Protein 4H89 (pdb70)

Structure (mmCIF, N/CA/C/O backbone):
data_4H89
#
_entry.id   4H89
#
_cell.length_a   42.482
_cell.length_b   64.913
_cell.length_c   56.569
_cell.angle_alpha   90.000
_cell.angle_beta   100.680
_cell.angle_gamma   90.000
#
_symmetry.space_group_name_H-M   'C 1 2 1'
#
loop_
_entity.id
_entity.type
_entity.pdbx_description
1 polymer 'GCN5-related N-acetyltransferase'
2 water water
#
loop_
_atom_site.group_PDB
_atom_site.id
_atom_site.type_symbol
_atom_site.label_atom_id
_atom_site.label_alt_id
_atom_site.label_comp_id
_atom_site.label_asym_id
_atom_site.label_entity_id
_atom_site.label_seq_id
_atom_site.pdbx_PDB_ins_code
_atom_site.Cartn_x
_atom_site.Cartn_y
_atom_site.Cartn_z
_atom_site.occupancy
_atom_site.B_iso_or_equiv
_atom_site.auth_seq_id
_atom_site.auth_comp_id
_atom_site.auth_asym_id
_atom_site.auth_atom_id
_atom_site.pdbx_PDB_model_num
ATOM 1 N N . SER A 1 5 ? 9.660 42.138 33.753 1.00 41.29 2 SER A N 1
ATOM 2 C CA . SER A 1 5 ? 10.629 43.294 33.664 1.00 32.90 2 SER A CA 1
ATOM 3 C C . SER A 1 5 ? 11.384 43.358 32.334 1.00 31.61 2 SER A C 1
ATOM 4 O O . SER A 1 5 ? 11.489 42.349 31.636 1.00 33.37 2 SER A O 1
ATOM 7 N N . PRO A 1 6 ? 11.963 44.521 31.978 1.00 30.32 3 PRO A N 1
ATOM 8 C CA . PR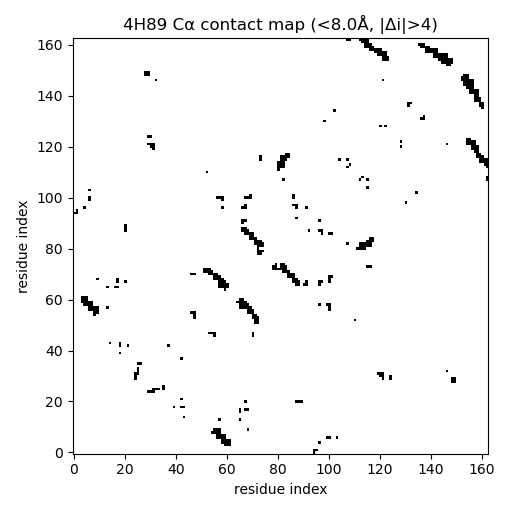O A 1 6 ? 12.827 44.552 30.750 1.00 33.33 3 PRO A CA 1
ATOM 9 C C . PRO A 1 6 ? 14.031 43.570 30.767 1.00 30.04 3 PRO A C 1
ATOM 10 O O . PRO A 1 6 ? 14.423 42.949 29.759 1.00 28.29 3 PRO A O 1
ATOM 14 N N . GLU A 1 7 ? 14.625 43.463 31.931 1.00 26.55 4 GLU A N 1
ATOM 15 C CA . GLU A 1 7 ? 15.723 42.522 32.186 1.00 21.56 4 GLU A CA 1
ATOM 16 C C . GLU A 1 7 ? 15.320 41.054 32.050 1.00 18.58 4 GLU A C 1
ATOM 17 O O . GLU A 1 7 ? 16.099 40.242 31.600 1.00 19.50 4 GLU A O 1
ATOM 23 N N . ALA A 1 8 ? 14.118 40.687 32.445 1.00 20.34 5 ALA A N 1
ATOM 24 C CA . ALA A 1 8 ? 13.677 39.308 32.365 1.00 22.24 5 ALA A CA 1
ATOM 25 C C . ALA A 1 8 ? 13.204 38.959 30.965 1.00 22.14 5 ALA A C 1
ATOM 26 O O . ALA A 1 8 ? 13.129 37.784 30.637 1.00 27.45 5 ALA A O 1
ATOM 28 N N . LEU A 1 9 ? 12.919 39.959 30.137 1.00 18.37 6 LEU A N 1
ATOM 29 C CA . LEU A 1 9 ? 12.356 39.699 28.809 1.00 18.39 6 LEU A CA 1
ATOM 30 C C . LEU A 1 9 ? 13.481 39.427 27.834 1.00 17.20 6 LEU A C 1
ATOM 31 O O . LEU A 1 9 ? 14.402 40.217 27.711 1.00 19.74 6 LEU A O 1
ATOM 36 N N . GLN A 1 10 ? 13.329 38.328 27.075 1.00 17.39 7 GLN A N 1
ATOM 37 C CA . GLN A 1 10 ? 14.214 37.990 25.965 1.00 17.37 7 GLN A CA 1
ATOM 38 C C . GLN A 1 10 ? 13.427 37.708 24.711 1.00 14.84 7 GLN A C 1
ATOM 39 O O . GLN A 1 10 ? 12.373 37.114 24.753 1.00 15.86 7 GLN A O 1
ATOM 45 N N . VAL A 1 11 ? 13.936 38.166 23.581 1.00 13.91 8 VAL A N 1
ATOM 46 C CA . VAL A 1 11 ? 13.493 37.724 22.265 1.00 12.79 8 VAL A CA 1
ATOM 47 C C . VAL A 1 11 ? 14.551 36.724 21.729 1.00 13.05 8 VAL A C 1
ATOM 48 O O . VAL A 1 11 ? 15.739 37.045 21.652 1.00 15.13 8 VAL A O 1
ATOM 52 N N . ARG A 1 12 ? 14.064 35.553 21.347 1.00 13.98 9 ARG A N 1
ATOM 53 C CA . ARG A 1 12 ? 14.935 34.504 20.861 1.00 14.21 9 ARG A CA 1
ATOM 54 C C . ARG A 1 12 ? 14.209 33.764 19.746 1.00 13.84 9 ARG A C 1
ATOM 55 O O . ARG A 1 12 ? 12.989 33.884 19.559 1.00 14.23 9 ARG A O 1
ATOM 63 N N . ASP A 1 13 ? 14.976 32.983 18.966 1.00 14.23 10 ASP A N 1
ATOM 64 C CA . ASP A 1 13 ? 14.375 32.167 17.949 1.00 15.55 10 ASP A CA 1
ATOM 65 C C . ASP A 1 13 ? 13.321 31.237 18.592 1.00 14.58 10 ASP A C 1
ATOM 66 O O . ASP A 1 13 ? 13.508 30.674 19.661 1.00 15.46 10 ASP A O 1
ATOM 71 N N . ALA A 1 14 ? 12.192 31.088 17.917 1.00 14.77 11 ALA A N 1
ATOM 72 C CA . ALA A 1 14 ? 11.158 30.167 18.341 1.00 14.76 11 ALA A CA 1
ATOM 73 C C . ALA A 1 14 ? 11.677 28.739 18.176 1.00 17.41 11 ALA A C 1
ATOM 74 O O . ALA A 1 14 ? 12.382 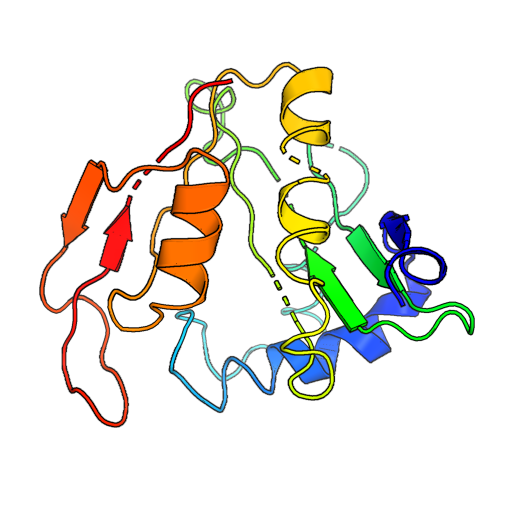28.438 17.220 1.00 20.64 11 ALA A O 1
ATOM 76 N N . GLU A 1 15 ? 11.294 27.880 19.119 1.00 17.20 12 GLU A N 1
ATOM 77 C CA . GLU A 1 15 ? 11.564 26.452 19.070 1.00 20.18 12 GLU A CA 1
ATOM 78 C C . GLU A 1 15 ? 10.261 25.792 18.697 1.00 18.19 12 GLU A C 1
ATOM 79 O O . GLU A 1 15 ? 9.190 26.344 18.940 1.00 17.49 12 GLU A O 1
ATOM 85 N N . ASP A 1 16 ? 10.316 24.615 18.110 1.00 20.33 13 ASP A N 1
ATOM 86 C CA . ASP A 1 16 ? 9.085 23.903 17.713 1.00 19.85 13 ASP A CA 1
ATOM 87 C C . ASP A 1 16 ? 8.109 23.698 18.853 1.00 20.71 13 ASP A C 1
ATOM 88 O O . ASP A 1 16 ? 6.882 23.886 18.696 1.00 22.58 13 ASP A O 1
ATOM 93 N N . ALA A 1 17 ? 8.667 23.450 20.025 1.00 19.14 14 ALA A N 1
ATOM 94 C CA . ALA A 1 17 ? 7.908 23.301 21.241 1.00 22.97 14 ALA A CA 1
ATOM 95 C C . ALA A 1 17 ? 7.193 24.548 21.723 1.00 20.22 14 ALA A C 1
ATOM 96 O O . ALA A 1 17 ? 6.309 24.423 22.588 1.00 20.36 14 ALA A O 1
ATOM 98 N N . ASP A 1 18 ? 7.541 25.749 21.209 1.00 17.69 15 ASP A N 1
ATOM 99 C CA . ASP A 1 18 ? 6.819 26.978 21.584 1.00 16.53 15 ASP A CA 1
ATOM 100 C C . ASP A 1 18 ? 5.467 27.109 20.895 1.00 16.27 15 ASP A C 1
ATOM 101 O O . ASP A 1 18 ? 4.654 27.920 21.308 1.00 17.69 15 ASP A O 1
ATOM 106 N N . TRP A 1 19 ? 5.228 26.353 19.816 1.00 15.65 16 TRP A N 1
ATOM 107 C CA . TRP A 1 19 ? 4.005 26.573 19.017 1.00 17.10 16 TRP A CA 1
ATOM 108 C C . TRP A 1 19 ? 2.703 26.460 19.837 1.00 15.04 16 TRP A C 1
ATOM 109 O O . TRP A 1 19 ? 1.816 27.294 19.669 1.00 15.05 16 TRP A O 1
ATOM 120 N N . PRO A 1 20 ? 2.568 25.462 20.722 1.00 15.03 17 PRO A N 1
ATOM 121 C CA . PRO A 1 20 ? 1.342 25.411 21.511 1.00 16.44 17 PRO A CA 1
ATOM 122 C C . PRO A 1 20 ? 1.041 26.614 22.341 1.00 16.91 17 PRO A C 1
ATOM 123 O O . PRO A 1 20 ? -0.115 26.891 22.577 1.00 18.21 17 PRO A O 1
ATOM 127 N N . ALA A 1 21 ? 2.060 27.368 22.756 1.00 15.52 18 ALA A N 1
ATOM 128 C CA . ALA A 1 21 ? 1.853 28.601 23.499 1.00 16.82 18 ALA A CA 1
ATOM 129 C C . ALA A 1 21 ? 1.491 29.750 22.594 1.00 15.19 18 ALA A C 1
ATOM 130 O O . ALA A 1 21 ? 0.813 30.690 23.006 1.00 16.64 18 ALA A O 1
ATOM 132 N N . ILE A 1 22 ? 1.908 29.706 21.331 1.00 14.74 19 ILE A N 1
ATOM 133 C CA . ILE A 1 22 ? 1.617 30.763 20.349 1.00 14.81 19 ILE A CA 1
ATOM 134 C C . ILE A 1 22 ? 0.221 30.655 19.757 1.00 13.48 19 ILE A C 1
ATOM 135 O O . ILE A 1 22 ? -0.466 31.655 19.528 1.00 15.81 19 ILE A O 1
ATOM 140 N N . LEU A 1 23 ? -0.224 29.435 19.511 1.00 14.83 20 LEU A N 1
ATOM 141 C CA . LEU A 1 23 ? -1.543 29.141 18.909 1.00 17.15 20 LEU A CA 1
ATOM 142 C C . LEU A 1 23 ? -2.702 29.928 19.544 1.00 15.16 20 LEU A C 1
ATOM 143 O O . LEU A 1 23 ? -3.472 30.532 18.822 1.00 16.13 20 LEU A O 1
ATOM 148 N N . PRO A 1 24 ? -2.815 29.938 20.885 1.00 15.61 21 PRO A N 1
ATOM 149 C CA . PRO A 1 24 ? -3.921 30.738 21.442 1.00 17.22 21 PRO A CA 1
ATOM 150 C C . PRO A 1 24 ? -3.860 32.203 21.128 1.00 16.33 21 PRO A C 1
ATOM 151 O O . PRO A 1 24 ? -4.916 32.848 21.086 1.00 18.08 21 PRO A O 1
ATOM 155 N N . PHE A 1 25 ? -2.667 32.776 20.920 1.00 18.87 22 PHE A N 1
ATOM 156 C CA . PHE A 1 25 ? -2.604 34.191 20.516 1.00 17.58 22 PHE A CA 1
ATOM 157 C C . PHE A 1 25 ? -3.254 34.409 19.197 1.00 17.92 22 PHE A C 1
ATOM 158 O O . PHE A 1 25 ? -3.947 35.382 18.990 1.00 18.50 22 PHE A O 1
ATOM 166 N N . PHE A 1 26 ? -2.936 33.520 18.260 1.00 17.91 23 PHE A N 1
ATOM 167 C CA . PHE A 1 26 ? -3.521 33.559 16.941 1.00 17.98 23 PHE A CA 1
ATOM 168 C C . PHE A 1 26 ? -5.030 33.505 17.027 1.00 15.35 23 PHE A C 1
ATOM 169 O O . PHE A 1 26 ? -5.751 34.301 16.417 1.00 17.70 23 PHE A O 1
ATOM 177 N N . ARG A 1 27 ? -5.540 32.516 17.753 1.00 15.72 24 ARG A N 1
ATOM 178 C CA . ARG A 1 27 ? -6.988 32.395 17.934 1.00 15.57 24 ARG A CA 1
ATOM 179 C C . ARG A 1 27 ? -7.621 33.647 18.539 1.00 15.54 24 ARG A C 1
ATOM 180 O O . ARG A 1 27 ? -8.695 34.060 18.055 1.00 16.52 24 ARG A O 1
ATOM 188 N N A GLU A 1 28 ? -6.971 34.254 19.552 0.50 17.49 25 GLU A N 1
ATOM 189 N N B GLU A 1 28 ? -6.939 34.280 19.489 0.50 17.21 25 GLU A N 1
ATOM 190 C CA A GLU A 1 28 ? -7.476 35.508 20.182 0.50 17.94 25 GLU A CA 1
ATOM 191 C CA B GLU A 1 28 ? -7.498 35.455 20.164 0.50 17.53 25 GLU A CA 1
ATOM 192 C C A GLU A 1 28 ? -7.602 36.578 19.099 0.50 18.24 25 GLU A C 1
ATOM 193 C C B GLU A 1 28 ? -7.512 36.664 19.217 0.50 17.77 25 GLU A C 1
ATOM 194 O O A GLU A 1 28 ? -8.642 37.222 18.956 0.50 17.27 25 GLU A O 1
ATOM 195 O O B GLU A 1 28 ? -8.411 37.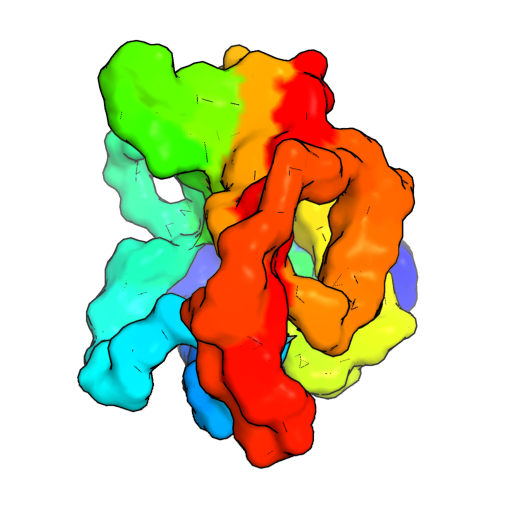493 19.288 0.50 19.57 25 GLU A O 1
ATOM 206 N N . ILE A 1 29 ? -6.552 36.735 18.285 1.00 19.79 26 ILE A N 1
ATOM 207 C CA . ILE A 1 29 ? -6.563 37.794 17.258 1.00 20.83 26 ILE A CA 1
ATOM 208 C C . ILE A 1 29 ? -7.663 37.629 16.228 1.00 22.57 26 ILE A C 1
ATOM 209 O O . ILE A 1 29 ? -8.341 38.599 15.902 1.00 24.29 26 ILE A O 1
ATOM 214 N N . VAL A 1 30 ? -7.880 36.401 15.730 1.00 20.79 27 VAL A N 1
ATOM 215 C CA . VAL A 1 30 ? -8.962 36.143 14.796 1.00 22.28 27 VAL A CA 1
ATOM 216 C C . VAL A 1 30 ? -10.315 36.411 15.447 1.00 20.74 27 VAL A C 1
ATOM 217 O O . VAL A 1 30 ? -11.181 37.063 14.861 1.00 23.74 27 VAL A O 1
ATOM 221 N N A SER A 1 31 ? -10.500 35.905 16.661 0.60 18.05 28 SER A N 1
ATOM 222 N N B SER A 1 31 ? -10.498 35.921 16.665 0.40 18.28 28 SER A N 1
ATOM 223 C CA A SER A 1 31 ? -11.748 36.124 17.393 0.60 20.45 28 SER A CA 1
ATOM 224 C CA B SER A 1 31 ? -11.731 36.154 17.412 0.40 20.63 28 SER A CA 1
ATOM 225 C C A SER A 1 31 ? -12.083 37.609 17.603 0.60 20.52 28 SER A C 1
ATOM 226 C C B SER A 1 31 ? -12.074 37.620 17.590 0.40 20.71 28 SER A C 1
ATOM 227 O O A SER A 1 31 ? -13.231 38.021 17.400 0.60 23.45 28 SER A O 1
ATOM 228 O O B SER A 1 31 ? -13.211 38.022 17.386 0.40 23.48 28 SER A O 1
ATOM 233 N N . ALA A 1 32 ? -11.089 38.407 17.999 1.00 18.22 29 ALA A N 1
ATOM 234 C CA . ALA A 1 32 ? -11.325 39.819 18.297 1.00 21.00 29 ALA A CA 1
ATOM 235 C C . ALA A 1 32 ? -11.624 40.575 17.013 1.00 21.19 29 ALA A C 1
ATOM 236 O O . ALA A 1 32 ? -12.494 41.455 16.987 1.00 23.69 29 ALA A O 1
ATOM 238 N N . GLY A 1 33 ? -10.946 40.227 15.931 1.00 20.39 30 GLY A N 1
ATOM 239 C CA . GLY A 1 33 ? -11.254 40.811 14.621 1.00 20.13 30 GLY A CA 1
ATOM 240 C C . GLY A 1 33 ? -10.902 42.294 14.524 1.00 19.36 30 GLY A C 1
ATOM 241 O O . GLY A 1 33 ? -11.521 43.025 13.755 1.00 20.19 30 GLY A O 1
ATOM 242 N N . GLU A 1 34 ? -9.928 42.746 15.307 1.00 18.13 31 GLU A N 1
ATOM 243 C CA . GLU A 1 34 ? -9.614 44.152 15.388 1.00 19.76 31 GLU A CA 1
ATOM 244 C C . GLU A 1 34 ? -8.287 44.559 14.736 1.00 19.19 31 GLU A C 1
ATOM 245 O O . GLU A 1 34 ? -8.067 45.740 14.528 1.00 23.68 31 GLU A O 1
ATOM 251 N N . THR A 1 35 ? -7.397 43.602 14.385 1.00 17.88 32 THR A N 1
ATOM 252 C CA . THR A 1 35 ? -6.024 43.923 14.013 1.00 19.66 32 THR A CA 1
ATOM 253 C C . THR A 1 35 ? -5.436 43.299 12.746 1.00 20.44 32 THR A C 1
ATOM 254 O O . THR A 1 35 ? -4.511 43.851 12.177 1.00 24.50 32 THR A O 1
ATOM 258 N N A TYR A 1 36 ? -5.918 42.147 12.327 0.50 19.13 33 TYR A N 1
ATOM 259 N N B TYR A 1 36 ? -5.970 42.179 12.312 0.50 18.51 33 TYR A N 1
ATOM 260 C CA A TYR A 1 36 ? -5.331 41.415 11.186 0.50 20.59 33 TYR A CA 1
ATOM 261 C CA B TYR A 1 36 ? -5.493 41.556 11.082 0.50 18.27 33 TYR A CA 1
ATOM 262 C C A TYR A 1 36 ? -6.514 40.668 10.521 0.50 18.53 33 TYR A C 1
ATOM 263 C C B TYR A 1 36 ? -6.581 40.707 10.500 0.50 18.30 33 TYR A C 1
ATOM 264 O O A TYR A 1 36 ? -7.443 40.243 11.200 0.50 20.63 33 TYR A O 1
ATOM 265 O O B TYR A 1 36 ? -7.465 40.211 11.189 0.50 20.54 33 TYR A O 1
ATOM 282 N N . ALA A 1 37 ? -6.515 40.566 9.199 1.00 18.30 34 ALA A N 1
ATOM 283 C CA . ALA A 1 37 ? -7.489 39.783 8.439 1.00 16.98 34 ALA A CA 1
ATOM 284 C C . ALA A 1 37 ? -6.951 38.374 8.146 1.00 17.01 34 ALA A C 1
ATOM 285 O O . ALA A 1 37 ? -6.048 38.208 7.335 1.00 19.17 34 ALA A O 1
ATOM 287 N N . TYR A 1 38 ? -7.552 37.372 8.783 1.00 18.75 35 TYR A N 1
ATOM 288 C CA . TYR A 1 38 ? -7.239 35.962 8.540 1.00 18.38 35 TYR A CA 1
ATOM 289 C C . TYR A 1 38 ? -8.494 35.197 8.208 1.00 20.05 35 TYR A C 1
ATOM 290 O O . TYR A 1 38 ? -9.610 35.617 8.548 1.00 20.50 35 TYR A O 1
ATOM 299 N N . ASP A 1 39 ? -8.323 34.084 7.494 1.00 20.46 36 ASP A N 1
ATOM 300 C CA . ASP A 1 39 ? -9.400 33.092 7.381 1.00 22.39 36 ASP A CA 1
ATOM 301 C C . ASP A 1 39 ? -9.727 32.645 8.778 1.00 21.27 36 ASP A C 1
ATOM 302 O O . ASP A 1 39 ? -8.842 32.270 9.509 1.00 21.32 36 ASP A O 1
ATOM 307 N N . PRO A 1 40 ? -11.020 32.658 9.126 1.00 21.60 37 PRO A N 1
ATOM 308 C CA . PRO A 1 40 ? -11.455 32.322 10.475 1.00 24.73 37 PRO A CA 1
ATOM 309 C C . PRO A 1 40 ? -11.436 30.841 10.831 1.00 26.11 37 PRO A C 1
ATOM 310 O O . PRO A 1 40 ? -11.570 30.479 12.006 1.00 28.99 37 PRO A O 1
ATOM 314 N N . GLU A 1 41 ? -11.247 29.995 9.830 1.00 21.06 38 GLU A N 1
ATOM 315 C CA . GLU A 1 41 ? -11.381 28.565 10.047 1.00 20.08 38 GLU A CA 1
ATOM 316 C C . GLU A 1 41 ? -10.116 27.762 9.696 1.00 20.20 38 GLU A C 1
ATOM 317 O O . GLU A 1 41 ? -10.203 26.600 9.349 1.00 23.78 38 GLU A O 1
ATOM 323 N N . LEU A 1 42 ? -8.942 28.360 9.841 1.00 17.76 39 LEU A N 1
ATOM 324 C CA . LEU A 1 42 ? -7.713 27.613 9.644 1.00 16.47 39 LEU A CA 1
ATOM 325 C C . LEU A 1 42 ? -7.551 26.532 10.674 1.00 15.66 39 LEU A C 1
ATOM 326 O O . LEU A 1 42 ? -7.848 26.711 11.843 1.00 16.30 39 LEU A O 1
ATOM 331 N N . THR A 1 43 ? -7.028 25.388 10.234 1.00 14.65 40 THR A N 1
ATOM 332 C CA . THR A 1 43 ? -6.669 24.366 11.214 1.00 14.38 40 THR A CA 1
ATOM 333 C C . THR A 1 43 ? -5.504 24.845 12.060 1.00 13.56 40 THR A C 1
ATOM 334 O O . THR A 1 43 ? -4.738 25.736 11.636 1.00 14.00 40 THR A O 1
ATOM 338 N N . ASP A 1 44 ? -5.278 24.184 13.186 1.00 13.72 41 ASP A N 1
ATOM 339 C CA . ASP A 1 44 ? -4.117 24.480 13.999 1.00 14.73 41 ASP A CA 1
ATOM 340 C C . ASP A 1 44 ? -2.828 24.341 13.161 1.00 14.43 41 ASP A C 1
ATOM 341 O O . ASP A 1 44 ? -1.886 25.153 13.288 1.00 14.45 41 ASP A O 1
ATOM 346 N N . GLU A 1 45 ? -2.773 23.324 12.328 1.00 14.81 42 GLU A N 1
ATOM 347 C CA . GLU A 1 45 ? -1.599 23.017 11.516 1.00 15.11 42 GLU A CA 1
ATOM 348 C C . GLU A 1 45 ? -1.427 23.979 10.345 1.00 13.90 42 GLU A C 1
ATOM 349 O O . GLU A 1 45 ? -0.286 24.363 10.009 1.00 16.01 42 GLU A O 1
ATOM 355 N N . GLN A 1 46 ? -2.508 24.497 9.777 1.00 13.65 43 GLN A N 1
ATOM 356 C CA . GLN A 1 46 ? -2.417 25.555 8.788 1.00 15.64 43 GLN A CA 1
ATOM 357 C C . GLN A 1 46 ? -1.870 26.835 9.442 1.00 13.79 43 GLN A C 1
ATOM 358 O O . GLN A 1 46 ? -1.036 27.515 8.834 1.00 17.91 43 GLN A O 1
ATOM 364 N N . ALA A 1 47 ? -2.360 27.189 10.621 1.00 15.36 44 ALA A N 1
ATOM 365 C CA . ALA A 1 47 ? -1.840 28.331 11.321 1.00 14.89 44 ALA A CA 1
ATOM 366 C C . ALA A 1 47 ? -0.346 28.153 11.621 1.00 14.75 44 ALA A C 1
ATOM 367 O O . ALA A 1 47 ? 0.439 29.094 11.437 1.00 15.71 44 ALA A O 1
ATOM 369 N N A ARG A 1 48 ? 0.067 26.959 12.028 0.60 14.84 45 ARG A N 1
ATOM 370 N N B ARG A 1 48 ? 0.048 26.960 12.047 0.40 14.86 45 ARG A N 1
ATOM 371 C CA A ARG A 1 48 ? 1.440 26.705 12.327 0.60 16.06 45 ARG A CA 1
ATOM 372 C CA B ARG A 1 48 ? 1.425 26.668 12.324 0.40 15.93 45 ARG A CA 1
ATOM 373 C C A ARG A 1 48 ? 2.321 26.892 11.077 0.60 14.16 45 ARG A C 1
ATOM 374 C C B ARG A 1 48 ? 2.304 26.878 11.084 0.40 14.32 45 ARG A C 1
ATOM 375 O O A ARG A 1 48 ? 3.411 27.487 11.137 0.60 16.57 45 ARG A O 1
ATOM 376 O O B ARG A 1 48 ? 3.358 27.499 11.161 0.40 16.54 45 ARG A O 1
ATOM 391 N N . SER A 1 49 ? 1.860 26.369 9.938 1.00 16.39 46 SER A N 1
ATOM 392 C CA . SER A 1 49 ? 2.600 26.535 8.682 1.00 19.47 46 SER A CA 1
ATOM 393 C C . SER A 1 49 ? 2.761 28.000 8.288 1.00 19.28 46 SER A C 1
ATOM 394 O O . SER A 1 49 ? 3.816 28.387 7.738 1.00 26.81 46 SER A O 1
ATOM 397 N N A LEU A 1 50 ? 1.737 28.814 8.540 0.50 20.25 47 LEU A N 1
ATOM 398 N N B LEU A 1 50 ? 1.750 28.832 8.557 0.50 19.79 47 LEU A N 1
ATOM 399 C CA A LEU A 1 50 ? 1.803 30.216 8.188 0.50 21.37 47 LEU A CA 1
ATOM 400 C CA B LEU A 1 50 ? 1.835 30.235 8.180 0.50 19.96 47 LEU A CA 1
ATOM 401 C C A LEU A 1 50 ? 2.752 30.954 9.117 0.50 19.27 47 LEU A C 1
ATOM 402 C C B LEU A 1 50 ? 2.731 30.991 9.135 0.50 19.23 47 LEU A C 1
ATOM 403 O O A LEU A 1 50 ? 3.412 31.895 8.688 0.50 26.99 47 LEU A O 1
ATOM 404 O O B LEU A 1 50 ? 3.337 31.984 8.741 0.50 27.35 47 LEU A O 1
ATOM 413 N N . TRP A 1 51 ? 2.847 30.511 10.371 1.00 18.57 48 TRP A N 1
ATOM 414 C CA . TRP A 1 51 ? 3.561 31.266 11.396 1.00 18.14 48 TRP A CA 1
ATOM 415 C C . TRP A 1 51 ? 5.008 30.839 11.670 1.00 18.52 48 TRP A C 1
ATOM 416 O O . TRP A 1 51 ? 5.909 31.680 11.778 1.00 18.77 48 TRP A O 1
ATOM 435 N N . THR A 1 53 ? 8.584 29.207 10.921 1.00 20.37 50 THR A N 1
ATOM 436 C CA . THR A 1 53 ? 9.470 29.292 9.757 1.00 19.58 50 THR A CA 1
ATOM 437 C C . THR A 1 53 ? 10.230 28.012 9.619 1.00 22.43 50 THR A C 1
ATOM 438 O O . THR A 1 53 ? 11.021 27.655 10.515 1.00 25.80 50 THR A O 1
ATOM 442 N N . PRO A 1 54 ? 10.000 27.296 8.517 1.00 20.93 51 PRO A N 1
ATOM 443 C CA . PRO A 1 54 ? 10.804 26.097 8.233 1.00 23.67 51 PRO A CA 1
ATOM 444 C C . PRO A 1 54 ? 12.197 26.444 7.695 1.00 25.29 51 PRO A C 1
ATOM 445 O O . PRO A 1 54 ? 12.381 27.452 7.009 1.00 25.85 51 PRO A O 1
ATOM 449 N N . SER A 1 55 ? 13.181 25.612 8.002 1.00 23.00 52 SER A N 1
ATOM 450 C CA . SER A 1 55 ? 14.531 25.808 7.482 1.00 24.77 52 SER A CA 1
ATOM 451 C C . SER A 1 55 ? 14.515 25.770 5.949 1.00 30.86 52 SER A C 1
ATOM 452 O O . SER A 1 55 ? 13.721 24.994 5.319 1.00 27.74 52 SER A O 1
ATOM 455 N N . GLY A 1 56 ? 15.373 26.616 5.363 1.00 30.83 53 GLY A N 1
ATOM 456 C CA . GLY A 1 56 ? 15.520 26.683 3.927 1.00 33.63 53 GLY A CA 1
ATOM 457 C C . GLY A 1 56 ? 14.574 27.733 3.397 1.00 34.88 53 GLY A C 1
ATOM 458 O O . GLY A 1 56 ? 14.680 28.105 2.222 1.00 42.32 53 GLY A O 1
ATOM 459 N N . PRO A 1 58 ? 13.394 31.037 2.611 1.00 49.08 55 PRO A N 1
ATOM 460 C CA . PRO A 1 58 ? 14.315 32.103 2.208 1.00 38.67 55 PRO A CA 1
ATOM 461 C C . PRO A 1 58 ? 14.322 33.242 3.202 1.00 42.83 55 PRO A C 1
ATOM 462 O O . PRO A 1 58 ? 13.290 33.909 3.308 1.00 38.48 55 PRO A O 1
ATOM 466 N N . GLN A 1 59 ? 15.444 33.475 3.894 1.00 38.06 56 GLN A N 1
ATOM 467 C CA . GLN A 1 59 ? 15.636 34.706 4.676 1.00 20.96 56 GLN A CA 1
ATOM 468 C C . GLN A 1 59 ? 14.411 35.013 5.521 1.00 17.72 56 GLN A C 1
ATOM 469 O O . GLN A 1 59 ? 13.769 36.044 5.361 1.00 17.55 56 GLN A O 1
ATOM 475 N N . SER A 1 60 ? 14.104 34.078 6.396 1.00 17.03 57 SER A N 1
ATOM 476 C CA . SER A 1 60 ? 12.894 34.131 7.219 1.00 15.53 57 SER A CA 1
ATOM 477 C C . SER A 1 60 ? 13.228 33.647 8.601 1.00 15.09 57 SER A C 1
ATOM 478 O O . SER A 1 60 ? 14.192 32.940 8.798 1.00 16.86 57 SER A O 1
ATOM 481 N N . ARG A 1 61 ? 12.388 34.040 9.569 1.00 13.99 58 ARG A N 1
ATOM 482 C CA . ARG A 1 61 ? 12.649 33.719 10.961 1.00 13.05 58 ARG A CA 1
ATOM 483 C C . ARG A 1 61 ? 11.385 33.880 11.765 1.00 12.60 58 ARG A C 1
ATOM 484 O O . ARG A 1 61 ? 10.542 34.707 11.416 1.00 13.15 58 ARG A O 1
ATOM 492 N N . THR A 1 62 ? 11.259 33.068 12.817 1.00 11.86 59 THR A N 1
ATOM 493 C CA . THR A 1 62 ? 10.181 33.241 13.806 1.00 12.30 59 THR A CA 1
ATOM 494 C C . THR A 1 62 ? 10.824 33.336 15.158 1.00 12.38 59 THR A C 1
ATOM 495 O O . THR A 1 62 ? 11.723 32.554 15.488 1.00 13.85 59 THR A O 1
ATOM 499 N N . THR A 1 63 ? 10.359 34.297 15.957 1.00 13.09 60 THR A N 1
ATOM 500 C CA . THR A 1 63 ? 10.851 34.527 17.301 1.00 12.75 60 THR A CA 1
ATOM 501 C C . THR A 1 63 ? 9.741 34.425 18.327 1.00 12.53 60 THR A C 1
ATOM 502 O O . THR A 1 63 ? 8.562 34.515 17.972 1.00 13.33 60 THR A O 1
ATOM 506 N N . VAL A 1 64 ? 10.168 34.261 19.571 1.00 13.18 61 VAL A N 1
ATOM 507 C CA . VAL A 1 64 ? 9.273 34.412 20.728 1.00 12.38 61 VAL A CA 1
ATOM 508 C C . VAL A 1 64 ? 9.883 35.419 21.678 1.00 12.59 61 VAL A C 1
ATOM 509 O O . VAL A 1 64 ? 11.116 35.529 21.782 1.00 13.96 61 VAL A O 1
ATOM 513 N N . ALA A 1 65 ? 9.009 36.114 22.401 1.00 13.08 62 ALA A N 1
ATOM 514 C CA . ALA A 1 65 ? 9.404 36.905 23.566 1.00 14.20 62 ALA A CA 1
ATOM 515 C C . ALA A 1 65 ? 9.016 36.053 24.787 1.00 13.12 62 ALA A C 1
ATOM 516 O O . ALA A 1 65 ? 7.877 35.580 24.880 1.00 15.32 62 ALA A O 1
ATOM 518 N N . VAL A 1 66 ? 9.956 35.858 25.698 1.00 14.34 63 VAL A N 1
ATOM 519 C CA . VAL A 1 66 ? 9.797 35.046 26.852 1.00 14.78 63 VAL A CA 1
ATOM 520 C C . VAL A 1 66 ? 10.189 35.777 28.104 1.00 17.32 63 VAL A C 1
ATOM 521 O O . VAL A 1 66 ? 11.060 36.624 28.105 1.00 18.93 63 VAL A O 1
ATOM 525 N N . ASP A 1 67 ? 9.510 35.438 29.193 1.00 17.12 64 ASP A N 1
ATOM 526 C CA . ASP A 1 67 ? 9.878 35.973 30.494 1.00 19.92 64 ASP A CA 1
ATOM 527 C C . ASP A 1 67 ? 10.972 35.114 31.124 1.00 19.03 64 ASP A C 1
ATOM 528 O O . ASP A 1 67 ? 11.448 34.158 30.527 1.00 20.43 64 ASP A O 1
ATOM 533 N N . ALA A 1 68 ? 11.329 35.415 32.377 1.00 21.96 65 ALA A N 1
ATOM 534 C CA . ALA A 1 68 ? 12.462 34.733 32.996 1.00 28.34 65 ALA A CA 1
ATOM 535 C C . ALA A 1 68 ? 12.166 33.290 33.364 1.00 27.39 65 ALA A C 1
ATOM 536 O O . ALA A 1 68 ? 13.088 32.545 33.634 1.00 34.23 65 ALA A O 1
ATOM 538 N N . ASP A 1 69 ? 10.886 32.902 33.395 1.00 23.91 66 ASP A N 1
ATOM 539 C CA . ASP A 1 69 ? 10.510 31.505 33.593 1.00 30.30 66 ASP A CA 1
ATOM 540 C C . ASP A 1 69 ? 10.415 30.733 32.275 1.00 28.12 66 ASP A C 1
ATOM 541 O O . ASP A 1 69 ? 10.084 29.561 32.278 1.00 34.29 66 ASP A O 1
ATOM 546 N N . GLY A 1 70 ? 10.694 31.397 31.150 1.00 27.47 67 GLY A N 1
ATOM 547 C CA . GLY A 1 70 ? 10.536 30.808 29.829 1.00 24.22 67 GLY A CA 1
ATOM 548 C C . GLY A 1 70 ? 9.112 30.869 29.270 1.00 23.22 67 GLY A C 1
ATOM 549 O O . GLY A 1 70 ? 8.845 30.274 28.209 1.00 25.84 67 GLY A O 1
ATOM 550 N N . THR A 1 71 ? 8.181 31.551 29.967 1.00 23.09 68 THR A N 1
ATOM 551 C CA . THR A 1 71 ? 6.813 31.675 29.461 1.00 20.51 68 THR A CA 1
ATOM 552 C C . THR A 1 71 ? 6.741 32.591 28.238 1.00 17.89 68 THR A C 1
ATOM 553 O O . THR A 1 7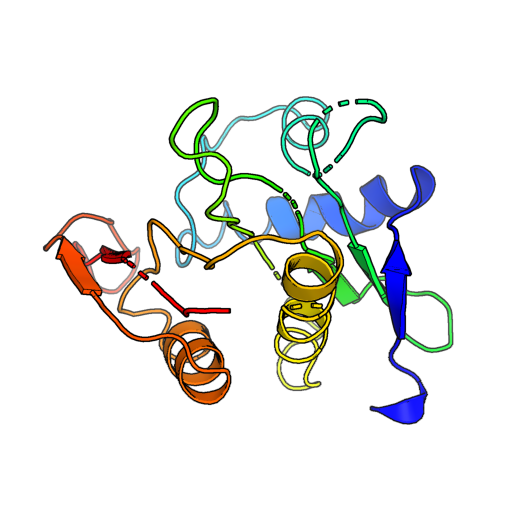1 ? 7.245 33.670 28.270 1.00 16.60 68 THR A O 1
ATOM 557 N N . VAL A 1 72 ? 6.129 32.098 27.178 1.00 17.80 69 VAL A N 1
ATOM 558 C CA . VAL A 1 72 ? 5.992 32.838 25.947 1.00 15.66 69 VAL A CA 1
ATOM 559 C C . VAL A 1 72 ? 4.951 33.938 26.132 1.00 15.49 69 VAL A C 1
ATOM 560 O O . VAL A 1 72 ? 3.791 33.654 26.464 1.00 18.25 69 VAL A O 1
ATOM 564 N N . LEU A 1 73 ? 5.350 35.180 25.834 1.00 14.32 70 LEU A N 1
ATOM 565 C CA . LEU A 1 73 ? 4.514 36.377 25.971 1.00 15.48 70 LEU A CA 1
ATOM 566 C C . LEU A 1 73 ? 4.065 36.937 24.618 1.00 14.48 70 LEU A C 1
ATOM 567 O O . LEU A 1 73 ? 3.209 37.782 24.553 1.00 16.75 70 LEU A O 1
ATOM 572 N N . GLY A 1 74 ? 4.718 36.508 23.547 1.00 14.46 71 GLY A N 1
ATOM 573 C CA . GLY A 1 74 ? 4.459 37.031 22.226 1.00 13.91 71 GLY A CA 1
ATOM 574 C C . GLY A 1 74 ? 5.355 36.356 21.196 1.00 12.74 71 GLY A C 1
ATOM 575 O O . GLY A 1 74 ? 6.266 35.600 21.556 1.00 13.48 71 GLY A O 1
ATOM 576 N N . SER A 1 75 ? 5.084 36.641 19.927 1.00 13.13 72 SER A N 1
ATOM 577 C CA . SER A 1 75 ? 5.859 36.016 18.871 1.00 12.94 72 SER A CA 1
ATOM 578 C C . SER A 1 75 ? 5.860 36.911 17.652 1.00 12.42 72 SER A C 1
ATOM 579 O O . SER A 1 75 ? 4.943 37.722 17.440 1.00 13.29 72 SER A O 1
ATOM 582 N N . ALA A 1 76 ? 6.888 36.780 16.808 1.00 13.07 73 ALA A N 1
ATOM 583 C CA . ALA A 1 76 ? 6.963 37.522 15.559 1.00 12.74 73 ALA A CA 1
ATOM 584 C C . ALA A 1 76 ? 7.424 36.556 14.468 1.00 11.69 73 ALA A C 1
ATOM 585 O O . ALA A 1 76 ? 8.181 35.623 14.728 1.00 12.88 73 ALA A O 1
ATOM 587 N N A ASN A 1 77 ? 7.020 36.834 13.247 0.50 13.55 74 ASN A N 1
ATOM 588 N N B ASN A 1 77 ? 7.028 36.877 13.235 0.50 13.34 74 ASN A N 1
ATOM 589 C CA A ASN A 1 77 ? 7.684 36.181 12.159 0.50 14.02 74 ASN A CA 1
ATOM 590 C CA B ASN A 1 77 ? 7.402 36.133 12.032 0.50 13.79 74 ASN A CA 1
ATOM 591 C C A ASN A 1 77 ? 8.000 37.225 11.102 0.50 15.09 74 ASN A C 1
ATOM 592 C C B ASN A 1 77 ? 7.953 37.213 11.073 0.50 14.48 74 ASN A C 1
ATOM 593 O O A ASN A 1 77 ? 7.368 38.286 11.023 0.50 19.71 74 ASN A O 1
ATOM 594 O O B ASN A 1 77 ? 7.406 38.318 11.033 0.50 19.73 74 ASN A O 1
ATOM 611 N N . TYR A 1 79 ? 10.182 37.817 7.087 1.00 13.72 76 TYR A N 1
ATOM 612 C CA . TYR A 1 79 ? 10.348 37.101 5.817 1.00 13.83 76 TYR A CA 1
ATOM 613 C C . TYR A 1 79 ? 10.459 38.156 4.708 1.00 13.28 76 TYR A C 1
ATOM 614 O O . TYR A 1 79 ? 10.077 39.288 4.922 1.00 13.40 76 TYR A O 1
ATOM 623 N N . PRO A 1 80 ? 10.861 37.772 3.507 1.00 13.62 77 PRO A N 1
ATOM 624 C CA . PRO A 1 80 ? 10.791 38.732 2.405 1.00 12.65 77 PRO A CA 1
ATOM 625 C C . PRO A 1 80 ? 9.335 39.066 2.073 1.00 13.19 77 PRO A C 1
ATOM 626 O O . PRO A 1 80 ? 8.468 38.156 2.018 1.00 15.30 77 PRO A O 1
ATOM 630 N N . ASN A 1 81 ? 9.023 40.326 1.820 1.00 12.63 78 ASN A N 1
ATOM 631 C CA . ASN A 1 81 ? 7.652 40.713 1.554 1.00 13.88 78 ASN A CA 1
ATOM 632 C C . ASN A 1 81 ? 7.142 40.183 0.247 1.00 14.96 78 ASN A C 1
ATOM 633 O O . ASN A 1 81 ? 5.963 39.924 0.119 1.00 15.68 78 ASN A O 1
ATOM 638 N N . ARG A 1 82 ? 8.031 40.088 -0.738 1.00 13.78 79 ARG A N 1
ATOM 639 C CA . ARG A 1 82 ? 7.729 39.602 -2.062 1.00 15.42 79 ARG A CA 1
ATOM 640 C C . ARG A 1 82 ? 8.954 38.815 -2.525 1.00 15.69 79 ARG A C 1
ATOM 641 O O . ARG A 1 82 ? 10.039 39.039 -2.069 1.00 16.01 79 ARG A O 1
ATOM 649 N N . PRO A 1 83 ? 8.742 37.880 -3.436 1.00 16.02 80 PRO A N 1
ATOM 650 C CA . PRO A 1 83 ? 9.862 37.079 -3.922 1.00 17.51 80 PRO A CA 1
ATOM 651 C C . PRO A 1 83 ? 10.609 37.776 -5.033 1.00 16.64 80 PRO A C 1
ATOM 652 O O . PRO A 1 83 ? 10.237 38.845 -5.505 1.00 16.06 80 PRO A O 1
ATOM 656 N N . GLY A 1 84 ? 11.678 37.137 -5.471 1.00 18.18 81 GLY A N 1
ATOM 657 C CA . GLY A 1 84 ? 12.412 37.597 -6.634 1.00 19.13 81 GLY A CA 1
ATOM 658 C C . GLY A 1 84 ? 12.847 39.047 -6.553 1.00 15.93 81 GLY A C 1
ATOM 659 O O . GLY A 1 84 ? 13.547 39.463 -5.638 1.00 17.85 81 GLY A O 1
ATOM 660 N N . PRO A 1 85 ? 12.394 39.864 -7.530 1.00 15.66 82 PRO A N 1
ATOM 661 C CA . PRO A 1 85 ? 12.863 41.240 -7.562 1.00 14.80 82 PRO A CA 1
ATOM 662 C C . PRO A 1 85 ? 12.270 42.140 -6.496 1.00 15.29 82 PRO A C 1
ATOM 663 O O . PRO A 1 85 ? 12.633 43.298 -6.426 1.00 14.51 82 PRO A O 1
ATOM 667 N N . GLY A 1 86 ? 11.416 41.590 -5.635 1.00 13.21 83 GLY A N 1
ATOM 668 C CA . GLY A 1 86 ? 10.984 42.344 -4.457 1.00 13.70 83 GLY A CA 1
ATOM 669 C C . GLY A 1 86 ? 11.536 41.868 -3.127 1.00 13.54 83 GLY A C 1
ATOM 670 O O . GLY A 1 86 ? 11.143 42.397 -2.076 1.00 13.41 83 GLY A O 1
ATOM 671 N N . ALA A 1 87 ? 12.441 40.889 -3.1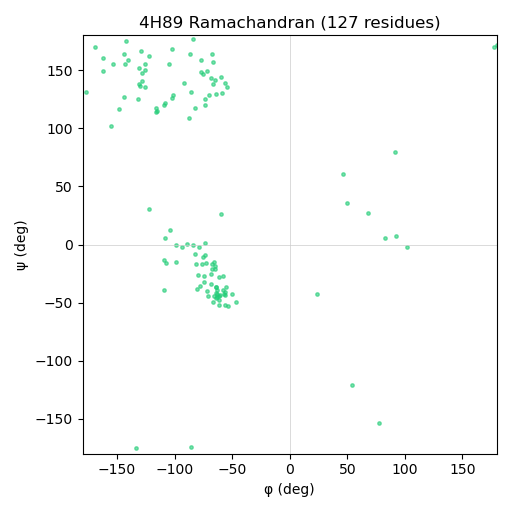56 1.00 13.37 84 ALA A N 1
ATOM 672 C CA . ALA A 1 87 ? 12.840 40.194 -1.965 1.00 13.45 84 ALA A CA 1
ATOM 673 C C . ALA A 1 87 ? 13.761 41.005 -1.016 1.00 13.28 84 ALA A C 1
ATOM 674 O O . ALA A 1 87 ? 14.097 40.557 0.072 1.00 14.83 84 ALA A O 1
ATOM 676 N N . HIS A 1 88 ? 14.233 42.166 -1.472 1.00 13.69 85 HIS A N 1
ATOM 677 C CA . HIS A 1 88 ? 15.054 43.031 -0.657 1.00 12.36 85 HIS A CA 1
ATOM 678 C C . HIS A 1 88 ? 14.258 43.872 0.352 1.00 12.49 85 HIS A C 1
ATOM 679 O O . HIS A 1 88 ? 14.846 44.592 1.154 1.00 12.84 85 HIS A O 1
ATOM 686 N N . VAL A 1 89 ? 12.930 43.725 0.311 1.00 12.91 86 VAL A N 1
ATOM 687 C CA . VAL A 1 89 ? 12.073 44.370 1.280 1.00 11.92 86 VAL A CA 1
ATOM 688 C C . VAL A 1 89 ? 11.529 43.258 2.200 1.00 11.47 86 VAL A C 1
ATOM 689 O O . VAL A 1 89 ? 10.905 42.322 1.710 1.00 13.39 86 VAL A O 1
ATOM 693 N N . ALA A 1 90 ? 11.783 43.379 3.501 1.00 11.90 87 ALA A N 1
ATOM 694 C CA . ALA A 1 90 ? 11.267 42.430 4.481 1.00 12.08 87 ALA A CA 1
ATOM 695 C C . ALA A 1 90 ? 9.877 42.848 4.918 1.00 12.39 87 ALA A C 1
ATOM 696 O O . ALA A 1 90 ? 9.451 43.973 4.717 1.00 12.74 87 ALA A O 1
ATOM 698 N N . SER A 1 91 ? 9.179 41.901 5.536 1.00 13.02 88 SER A N 1
ATOM 699 C CA . SER A 1 91 ? 7.959 42.218 6.290 1.00 13.93 88 SER A CA 1
ATOM 700 C C . SER A 1 91 ? 7.921 41.346 7.505 1.00 12.96 88 SER A C 1
ATOM 701 O O . SER A 1 91 ? 8.797 40.505 7.728 1.00 13.16 88 SER A O 1
ATOM 704 N N . ALA A 1 92 ? 6.922 41.582 8.338 1.00 13.19 89 ALA A N 1
ATOM 705 C CA . ALA A 1 92 ? 6.790 40.854 9.559 1.00 13.69 89 ALA A CA 1
ATOM 706 C C . ALA A 1 92 ? 5.381 40.994 10.081 1.00 14.06 89 ALA A C 1
ATOM 707 O O . ALA A 1 92 ? 4.638 41.906 9.716 1.00 16.23 89 ALA A O 1
ATOM 709 N N . SER A 1 93 ? 5.035 40.064 10.959 1.00 14.29 90 SER A N 1
ATOM 710 C CA . SER A 1 93 ? 3.814 40.067 11.745 1.00 16.48 90 SER A CA 1
ATOM 711 C C . SER A 1 93 ? 4.134 39.812 13.211 1.00 14.12 90 SER A C 1
ATOM 712 O O . SER A 1 93 ? 5.112 39.164 13.518 1.00 14.72 90 SER A O 1
ATOM 715 N N . PHE A 1 94 ? 3.269 40.350 14.082 1.00 15.35 91 PHE A N 1
ATOM 716 C CA . PHE A 1 94 ? 3.472 40.308 15.524 1.00 15.69 91 PHE A CA 1
ATOM 717 C C . PHE A 1 94 ? 2.218 39.879 16.243 1.00 17.63 91 PHE A C 1
ATOM 718 O O . PHE A 1 94 ? 1.115 40.303 15.874 1.00 21.32 91 PHE A O 1
ATOM 734 N N . VAL A 1 96 ? 1.103 39.538 20.390 1.00 19.55 93 VAL A N 1
ATOM 735 C CA . VAL A 1 96 ? 1.405 39.671 21.818 1.00 19.27 93 VAL A CA 1
ATOM 736 C C . VAL A 1 96 ? 0.210 39.172 22.633 1.00 20.12 93 VAL A C 1
ATOM 737 O O . VAL A 1 96 ? -0.922 39.560 22.387 1.00 21.22 93 VAL A O 1
ATOM 741 N N . ALA A 1 97 ? 0.477 38.331 23.614 1.00 18.90 94 ALA A N 1
ATOM 742 C CA . ALA A 1 97 ? -0.566 37.847 24.521 1.00 19.15 94 ALA A CA 1
ATOM 743 C C . ALA A 1 97 ? -1.315 38.982 25.159 1.00 22.19 94 ALA A C 1
ATOM 744 O O . ALA A 1 97 ? -0.722 39.944 25.573 1.00 19.88 94 ALA A O 1
ATOM 746 N N . ALA A 1 98 ? -2.633 38.881 25.213 1.00 23.64 95 ALA A N 1
ATOM 747 C CA . ALA A 1 98 ? -3.428 39.947 25.854 1.00 22.04 95 ALA A CA 1
ATOM 748 C C . ALA A 1 98 ? -2.896 40.304 27.246 1.00 19.67 95 ALA A C 1
ATOM 749 O O . ALA A 1 98 ? -2.751 41.479 27.616 1.00 22.22 95 ALA A O 1
ATOM 751 N N . ALA A 1 99 ? -2.554 39.248 27.980 1.00 21.31 96 ALA A N 1
ATOM 752 C CA . ALA A 1 99 ? -2.045 39.395 29.327 1.00 24.68 96 ALA A CA 1
ATOM 753 C C . ALA A 1 99 ? -0.689 40.048 29.401 1.00 24.43 96 ALA A C 1
ATOM 754 O O . ALA A 1 99 ? -0.275 40.502 30.473 1.00 31.16 96 ALA A O 1
ATOM 756 N N . ALA A 1 100 ? 0.019 40.087 28.269 1.00 21.46 97 ALA A N 1
ATOM 757 C CA . ALA A 1 100 ? 1.321 40.680 28.255 1.00 24.06 97 ALA A CA 1
ATOM 758 C C . ALA A 1 100 ? 1.376 42.061 27.674 1.00 25.64 97 ALA A C 1
ATOM 759 O O . ALA A 1 100 ? 2.451 42.599 27.545 1.00 29.19 97 ALA A O 1
ATOM 761 N N A ARG A 1 101 ? 0.240 42.649 27.321 0.50 26.09 98 ARG A N 1
ATOM 762 N N B ARG A 1 101 ? 0.232 42.642 27.324 0.50 26.08 98 ARG A N 1
ATOM 763 C CA A ARG A 1 101 ? 0.259 44.017 26.803 0.50 34.27 98 ARG A CA 1
ATOM 764 C CA B ARG A 1 101 ? 0.200 44.021 26.828 0.50 34.39 98 ARG A CA 1
ATOM 765 C C A ARG A 1 101 ? 0.706 45.012 27.871 0.50 36.09 98 ARG A C 1
ATOM 766 C C B ARG A 1 101 ? 0.743 44.993 27.878 0.50 35.71 98 ARG A C 1
ATOM 767 O O A ARG A 1 101 ? 0.528 44.777 29.067 0.50 36.44 98 ARG A O 1
ATOM 768 O O B ARG A 1 101 ? 0.670 44.720 29.075 0.50 35.03 98 ARG A O 1
ATOM 783 N N . GLY A 1 102 ? 1.321 46.101 27.417 1.00 40.98 99 GLY A N 1
ATOM 784 C CA . GLY A 1 102 ? 1.846 47.134 28.323 1.00 42.98 99 GLY A CA 1
ATOM 785 C C . GLY A 1 102 ? 3.158 46.765 29.016 1.00 34.76 99 GLY A C 1
ATOM 786 O O . GLY A 1 102 ? 3.593 47.475 29.928 1.00 44.33 99 GLY A O 1
ATOM 787 N N A ARG A 1 103 ? 3.808 45.691 28.567 0.50 30.98 100 ARG A N 1
ATOM 788 N N B ARG A 1 103 ? 3.786 45.677 28.561 0.50 30.55 100 ARG A N 1
ATOM 789 C CA A ARG A 1 103 ? 5.093 45.269 29.141 0.50 31.25 100 ARG A CA 1
ATOM 790 C CA B ARG A 1 103 ? 5.051 45.190 29.124 0.50 31.35 100 ARG A CA 1
ATOM 791 C C A ARG A 1 103 ? 6.232 45.451 28.145 0.50 25.82 100 ARG A C 1
ATOM 792 C C B ARG A 1 103 ? 6.217 45.442 28.151 0.50 25.53 100 ARG A C 1
ATOM 793 O O A ARG A 1 103 ? 7.351 44.947 28.358 0.50 30.68 100 ARG A O 1
ATOM 794 O O B ARG A 1 103 ? 7.347 44.976 28.388 0.50 30.62 100 ARG A O 1
ATOM 809 N N . GLY A 1 104 ? 5.954 46.147 27.042 1.00 25.13 101 GLY A N 1
ATOM 810 C CA . GLY A 1 104 ? 6.990 46.384 26.024 1.00 20.42 101 GLY A CA 1
ATOM 811 C C . GLY A 1 104 ? 7.367 45.228 25.110 1.00 17.68 101 GLY A C 1
ATOM 812 O O . GLY A 1 104 ? 8.441 45.233 24.480 1.00 18.92 101 GLY A O 1
ATOM 813 N N . VAL A 1 105 ? 6.475 44.258 25.033 1.00 17.08 102 VAL A N 1
ATOM 814 C CA . VAL A 1 105 ? 6.750 43.072 24.280 1.00 15.64 102 VAL A CA 1
ATOM 815 C C . VAL A 1 105 ? 6.736 43.348 22.782 1.00 15.52 102 VAL A C 1
ATOM 816 O O . VAL A 1 105 ? 7.614 42.861 22.049 1.00 16.31 102 VAL A O 1
ATOM 820 N N . GLY A 1 106 ? 5.752 44.094 22.312 1.00 16.55 103 GLY A N 1
ATOM 821 C CA . GLY A 1 106 ? 5.690 44.493 20.915 1.00 17.10 103 GLY A CA 1
ATOM 822 C C . GLY A 1 106 ? 6.928 45.240 20.497 1.00 15.86 103 GLY A C 1
ATOM 823 O O . GLY A 1 106 ? 7.477 44.979 19.422 1.00 16.05 103 GLY A O 1
ATOM 824 N N A ARG A 1 107 ? 7.367 46.190 21.326 0.50 15.59 104 ARG A N 1
ATOM 825 N N B ARG A 1 107 ? 7.359 46.195 21.323 0.50 15.54 104 ARG A N 1
ATOM 826 C CA A ARG A 1 107 ? 8.557 46.946 20.998 0.50 14.34 104 ARG A CA 1
ATOM 827 C CA B ARG A 1 107 ? 8.545 46.957 21.000 0.50 14.20 104 ARG A CA 1
ATOM 828 C C A ARG A 1 107 ? 9.775 46.039 20.893 0.50 14.45 104 ARG A C 1
ATOM 829 C C B ARG A 1 107 ? 9.766 46.042 20.893 0.50 14.44 104 ARG A C 1
ATOM 830 O O A ARG A 1 107 ? 10.576 46.167 19.964 0.50 15.56 104 ARG A O 1
ATOM 831 O O B ARG A 1 107 ? 10.542 46.147 19.942 0.50 15.74 104 ARG A O 1
ATOM 846 N N . ALA A 1 108 ? 9.939 45.138 21.846 1.00 14.56 105 ALA A N 1
ATOM 847 C CA . ALA A 1 108 ? 11.069 44.267 21.844 1.00 14.33 105 ALA A CA 1
ATOM 848 C C . ALA A 1 108 ? 11.067 43.382 20.608 1.00 14.36 105 ALA A C 1
ATOM 849 O O . ALA A 1 108 ? 12.107 43.177 19.964 1.00 14.72 105 ALA A O 1
ATOM 851 N N . LEU A 1 109 ? 9.918 42.807 20.283 1.00 13.46 106 LEU A N 1
ATOM 852 C CA . LEU A 1 109 ? 9.831 41.940 19.101 1.00 13.69 106 LEU A CA 1
ATOM 853 C C . LEU A 1 109 ? 10.157 42.726 17.839 1.00 13.72 106 LEU A C 1
ATOM 854 O O . LEU A 1 109 ? 10.854 42.200 16.961 1.00 12.85 106 LEU A O 1
ATOM 859 N N . CYS A 1 110 ? 9.624 43.926 17.704 1.00 13.67 107 CYS A N 1
ATOM 860 C CA . CYS A 1 110 ? 9.859 44.675 16.478 1.00 12.40 107 CYS A CA 1
ATOM 861 C C . CYS A 1 110 ? 11.286 45.187 16.390 1.00 13.64 107 CYS A C 1
ATOM 862 O O . CYS A 1 110 ? 11.858 45.171 15.307 1.00 14.44 107 CYS A O 1
ATOM 865 N N . GLN A 1 111 ? 11.856 45.655 17.485 1.00 13.55 108 GLN A N 1
ATOM 866 C CA . GLN A 1 111 ? 13.251 46.066 17.437 1.00 13.54 108 GLN A CA 1
ATOM 867 C C . GLN A 1 111 ? 14.156 44.901 17.043 1.00 13.82 108 GLN A C 1
ATOM 868 O O . GLN A 1 111 ? 15.0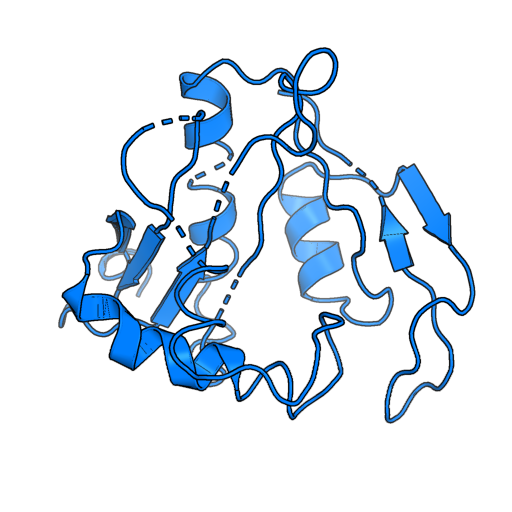78 45.045 16.253 1.00 14.14 108 GLN A O 1
ATOM 874 N N . ASP A 1 112 ? 13.904 43.741 17.624 1.00 13.39 109 ASP A N 1
ATOM 875 C CA . ASP A 1 112 ? 14.665 42.548 17.280 1.00 12.44 109 ASP A CA 1
ATOM 876 C C . ASP A 1 112 ? 14.516 42.231 15.780 1.00 13.53 109 ASP A C 1
ATOM 877 O O . ASP A 1 112 ? 15.480 41.864 15.113 1.00 13.58 109 ASP A O 1
ATOM 890 N N . ILE A 1 114 ? 13.854 44.415 13.363 1.00 12.84 111 ILE A N 1
ATOM 891 C CA . ILE A 1 114 ? 14.584 45.432 12.605 1.00 12.63 111 ILE A CA 1
ATOM 892 C C . ILE A 1 114 ? 16.064 45.100 12.615 1.00 13.89 111 ILE A C 1
ATOM 893 O O . ILE A 1 114 ? 16.730 45.213 11.568 1.00 14.44 111 ILE A O 1
ATOM 898 N N . ASP A 1 115 ? 16.589 44.690 13.756 1.00 14.65 112 ASP A N 1
ATOM 899 C CA . ASP A 1 115 ? 18.015 44.324 13.859 1.00 15.41 112 ASP A CA 1
ATOM 900 C C . ASP A 1 115 ? 18.328 43.125 12.961 1.00 14.51 112 ASP A C 1
ATOM 901 O O . ASP A 1 115 ? 19.344 43.110 12.217 1.00 15.05 112 ASP A O 1
ATOM 906 N N . TRP A 1 116 ? 17.441 42.144 12.957 1.00 13.47 113 TRP A N 1
ATOM 907 C CA . TRP A 1 116 ? 17.592 40.982 12.093 1.00 12.85 113 TRP A CA 1
ATOM 908 C C . TRP A 1 116 ? 17.588 41.388 10.632 1.00 13.26 113 TRP A C 1
ATOM 909 O O . TRP A 1 116 ? 18.433 40.942 9.862 1.00 14.25 113 TRP A O 1
ATOM 920 N N . ALA A 1 117 ? 16.642 42.210 10.232 1.00 13.38 114 ALA A N 1
ATOM 921 C CA . ALA A 1 117 ? 16.509 42.554 8.814 1.00 12.87 114 ALA A CA 1
ATOM 922 C C . ALA A 1 117 ? 17.754 43.278 8.369 1.00 12.82 114 ALA A C 1
ATOM 923 O O . ALA A 1 117 ? 18.212 43.113 7.229 1.00 14.09 114 ALA A O 1
ATOM 925 N N . GLY A 1 118 ? 18.288 44.133 9.227 1.00 13.42 115 GLY A N 1
ATOM 926 C CA . GLY A 1 118 ? 19.514 44.851 8.923 1.00 14.50 115 GLY A CA 1
ATOM 927 C C . GLY A 1 118 ? 20.675 43.908 8.705 1.00 14.88 115 GLY A C 1
ATOM 928 O O . GLY A 1 118 ? 21.375 43.999 7.682 1.00 16.34 115 GLY A O 1
ATOM 929 N N . ARG A 1 119 ? 20.907 42.996 9.648 1.00 15.19 116 ARG A N 1
ATOM 930 C CA . ARG A 1 119 ? 22.053 42.101 9.514 1.00 17.49 116 ARG A CA 1
ATOM 931 C C . ARG A 1 119 ? 21.888 41.122 8.381 1.00 16.43 116 ARG A C 1
ATOM 932 O O . ARG A 1 119 ? 22.888 40.691 7.793 1.00 19.37 116 ARG A O 1
ATOM 940 N N . GLU A 1 120 ? 20.650 40.802 8.001 1.00 14.71 117 GLU A N 1
ATOM 941 C CA . GLU A 1 120 ? 20.407 39.890 6.889 1.00 15.00 117 GLU A CA 1
ATOM 942 C C . GLU A 1 120 ? 20.444 40.600 5.536 1.00 15.94 117 GLU A C 1
ATOM 943 O O . GLU A 1 120 ? 20.284 39.974 4.497 1.00 18.58 117 GLU A O 1
ATOM 949 N N . GLY A 1 121 ? 20.666 41.909 5.538 1.00 14.36 118 GLY A N 1
ATOM 950 C CA . GLY A 1 121 ? 20.914 42.582 4.288 1.00 14.72 118 GLY A CA 1
ATOM 951 C C . GLY A 1 121 ? 19.733 43.186 3.570 1.00 13.53 118 GLY A C 1
ATOM 952 O O . GLY A 1 121 ? 19.879 43.735 2.482 1.00 15.14 118 GLY A O 1
ATOM 953 N N . PHE A 1 122 ? 18.562 43.190 4.206 1.00 12.99 119 PHE A N 1
ATOM 954 C CA . PHE A 1 122 ? 17.408 43.801 3.572 1.00 12.24 119 PHE A CA 1
ATOM 955 C C . PHE A 1 122 ? 17.652 45.305 3.457 1.00 11.84 119 PHE A C 1
ATOM 956 O O . PHE A 1 122 ? 18.386 45.913 4.246 1.00 13.31 119 PHE A O 1
ATOM 964 N N . ARG A 1 123 ? 16.952 45.912 2.507 1.00 12.38 120 ARG A N 1
ATOM 965 C CA . ARG A 1 123 ? 17.027 47.356 2.247 1.00 12.17 120 ARG A CA 1
ATOM 966 C C . ARG A 1 123 ? 15.882 48.163 2.878 1.00 13.76 120 ARG A C 1
ATOM 967 O O . ARG A 1 123 ? 15.985 49.372 3.007 1.00 13.76 120 ARG A O 1
ATOM 975 N N . ALA A 1 124 ? 14.811 47.492 3.300 1.00 12.38 121 ALA A N 1
ATOM 976 C CA . ALA A 1 124 ? 13.639 48.143 3.859 1.00 12.09 121 ALA A CA 1
ATOM 977 C C . ALA A 1 124 ? 12.747 47.082 4.472 1.00 11.67 121 ALA A C 1
ATOM 978 O O . ALA A 1 124 ? 12.965 45.904 4.290 1.00 12.44 121 ALA A O 1
ATOM 980 N N . ILE A 1 125 ? 11.758 47.585 5.193 1.00 12.11 122 ILE A N 1
ATOM 981 C CA . ILE A 1 125 ? 10.696 46.774 5.780 1.00 11.62 122 ILE A CA 1
ATOM 982 C C . ILE A 1 125 ? 9.353 47.411 5.427 1.00 13.08 122 ILE A C 1
ATOM 983 O O . ILE A 1 125 ? 9.197 48.618 5.482 1.00 13.49 122 ILE A O 1
ATOM 988 N N . GLN A 1 126 ? 8.384 46.587 5.068 1.00 12.07 123 GLN A N 1
ATOM 989 C CA . GLN A 1 126 ? 7.052 47.050 4.711 1.00 13.91 123 GLN A CA 1
ATOM 990 C C . GLN A 1 126 ? 6.027 46.245 5.500 1.00 14.79 123 GLN A C 1
ATOM 991 O O . GLN A 1 126 ? 6.134 45.016 5.580 1.00 15.80 123 GLN A O 1
ATOM 997 N N . PHE A 1 127 ? 5.020 46.936 6.045 1.00 14.44 124 PHE A N 1
ATOM 998 C CA . PHE A 1 127 ? 3.817 46.290 6.603 1.00 13.85 124 PHE A CA 1
ATOM 999 C C . PHE A 1 127 ? 2.682 46.616 5.631 1.00 14.56 124 PHE A C 1
ATOM 1000 O O . PHE A 1 127 ? 2.369 47.778 5.415 1.00 15.14 124 PHE A O 1
ATOM 1008 N N . ASN A 1 128 ? 2.070 45.580 5.058 1.00 16.56 125 ASN A N 1
ATOM 1009 C CA . ASN A 1 128 ? 1.119 45.779 3.997 1.00 16.41 125 ASN A CA 1
ATOM 1010 C C . ASN A 1 128 ? -0.224 46.309 4.438 1.00 16.07 125 ASN A C 1
ATOM 1011 O O . ASN A 1 128 ? -0.928 46.926 3.641 1.00 17.46 125 ASN A O 1
ATOM 1016 N N . ALA A 1 129 ? -0.593 46.024 5.688 1.00 15.81 126 ALA A N 1
ATOM 1017 C CA . ALA A 1 129 ? -1.928 46.312 6.160 1.00 16.41 126 ALA A CA 1
ATOM 1018 C C . ALA A 1 129 ? -1.943 46.469 7.657 1.00 18.30 126 ALA A C 1
ATOM 1019 O O . ALA A 1 129 ? -1.850 45.506 8.417 1.00 26.50 126 ALA A O 1
ATOM 1021 N N . VAL A 1 130 ? -1.985 47.694 8.115 1.00 14.60 127 VAL A N 1
ATOM 1022 C CA . VAL A 1 130 ? -2.069 48.029 9.502 1.00 13.90 127 VAL A CA 1
ATOM 1023 C C . VAL A 1 130 ? -3.404 48.746 9.722 1.00 14.91 127 VAL A C 1
ATOM 1024 O O . VAL A 1 130 ? -3.704 49.725 9.079 1.00 15.20 127 VAL A O 1
ATOM 1028 N N . V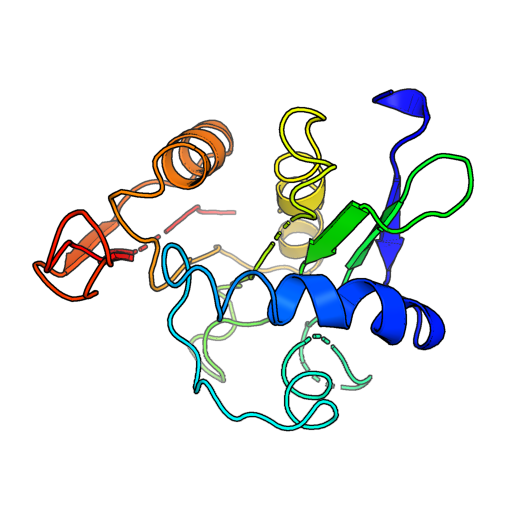AL A 1 131 ? -4.280 48.148 10.542 1.00 14.22 128 VAL A N 1
ATOM 1029 C CA . VAL A 1 131 ? -5.622 48.675 10.726 1.00 13.90 128 VAL A CA 1
ATOM 1030 C C . VAL A 1 131 ? -5.496 50.060 11.369 1.00 13.74 128 VAL A C 1
ATOM 1031 O O . VAL A 1 131 ? -4.841 50.220 12.398 1.00 14.53 128 VAL A O 1
ATOM 1035 N N . GLU A 1 132 ? -6.163 51.066 10.785 1.00 13.41 129 GLU A N 1
ATOM 1036 C CA . GLU A 1 132 ? -5.936 52.439 11.251 1.00 14.10 129 GLU A CA 1
ATOM 1037 C C . GLU A 1 132 ? -6.433 52.732 12.660 1.00 14.90 129 GLU A C 1
ATOM 1038 O O . GLU A 1 132 ? -5.980 53.645 13.306 1.00 17.14 129 GLU A O 1
ATOM 1044 N N . THR A 1 133 ? -7.351 51.916 13.115 1.00 14.83 130 THR A N 1
ATOM 1045 C CA . THR A 1 133 ? -7.854 51.986 14.487 1.00 15.96 130 THR A CA 1
ATOM 1046 C C . THR A 1 133 ? -6.976 51.290 15.512 1.00 17.23 130 THR A C 1
ATOM 1047 O O . THR A 1 133 ? -7.204 51.403 16.717 1.00 19.11 130 THR A O 1
ATOM 1051 N N . ASN A 1 134 ? -5.967 50.571 15.061 1.00 16.45 131 ASN A N 1
ATOM 1052 C CA . ASN A 1 134 ? -5.037 49.873 15.950 1.00 16.67 131 ASN A CA 1
ATOM 1053 C C . ASN A 1 134 ? -3.948 50.870 16.310 1.00 17.67 131 ASN A C 1
ATOM 1054 O O . ASN A 1 134 ? -2.781 50.718 15.929 1.00 18.40 131 ASN A O 1
ATOM 1059 N N A THR A 1 135 ? -4.301 51.938 17.027 0.70 18.51 132 THR A N 1
ATOM 1060 N N B THR A 1 135 ? -4.379 51.860 17.084 0.30 19.10 132 THR A N 1
ATOM 1061 C CA A THR A 1 135 ? -3.373 53.068 17.097 0.70 19.37 132 THR A CA 1
ATOM 1062 C CA B THR A 1 135 ? -3.636 53.061 17.373 0.30 20.42 132 THR A CA 1
ATOM 1063 C C A THR A 1 135 ? -2.193 52.710 18.021 0.70 17.98 132 THR A C 1
ATOM 1064 C C B THR A 1 135 ? -2.312 52.746 18.071 0.30 19.75 132 THR A C 1
ATOM 1065 O O A THR A 1 135 ? -1.122 53.311 17.900 0.70 19.37 132 THR A O 1
ATOM 1066 O O B THR A 1 135 ? -1.288 53.389 17.825 0.30 21.43 132 THR A O 1
ATOM 1073 N N . VAL A 1 136 ? -2.350 51.752 18.954 1.00 21.24 133 VAL A N 1
ATOM 1074 C CA . VAL A 1 136 ? -1.179 51.370 19.748 1.00 21.29 133 VAL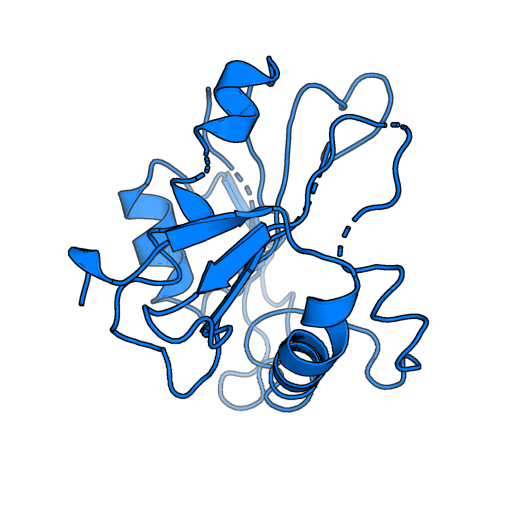 A CA 1
ATOM 1075 C C . VAL A 1 136 ? -0.064 50.846 18.844 1.00 19.63 133 VAL A C 1
ATOM 1076 O O . VAL A 1 136 ? 1.104 51.211 18.997 1.00 20.36 133 VAL A O 1
ATOM 1080 N N . ALA A 1 137 ? -0.436 50.003 17.902 1.00 19.49 134 ALA A N 1
ATOM 1081 C CA . ALA A 1 137 ? 0.516 49.457 16.947 1.00 19.26 134 ALA A CA 1
ATOM 1082 C C . ALA A 1 137 ? 1.056 50.562 16.037 1.00 16.92 134 ALA A C 1
ATOM 1083 O O . ALA A 1 137 ? 2.237 50.653 15.824 1.00 16.28 134 ALA A O 1
ATOM 1085 N N . VAL A 1 138 ? 0.169 51.367 15.466 1.00 14.61 135 VAL A N 1
ATOM 1086 C CA . VAL A 1 138 ? 0.571 52.424 14.574 1.00 15.58 135 VAL A CA 1
ATOM 1087 C C . VAL A 1 138 ? 1.606 53.311 15.231 1.00 15.60 135 VAL A C 1
ATOM 1088 O O . VAL A 1 138 ? 2.656 53.587 14.669 1.00 16.15 135 VAL A O 1
ATOM 1092 N N . LYS A 1 139 ? 1.298 53.815 16.416 1.00 16.18 136 LYS A N 1
ATOM 1093 C CA . LYS A 1 139 ? 2.192 54.706 17.121 1.00 17.29 136 LYS A CA 1
ATOM 1094 C C . LYS A 1 139 ? 3.492 54.017 17.507 1.00 16.02 136 LYS A C 1
ATOM 1095 O O . LYS A 1 139 ? 4.547 54.635 17.481 1.00 15.95 136 LYS A O 1
ATOM 1101 N N . LEU A 1 140 ? 3.426 52.746 17.879 1.00 15.90 137 LEU A N 1
ATOM 1102 C CA . LEU A 1 140 ? 4.625 52.002 18.223 1.00 14.99 137 LEU A CA 1
ATOM 1103 C C . LEU A 1 140 ? 5.513 51.877 16.987 1.00 15.14 137 LEU A C 1
ATOM 1104 O O . LEU A 1 140 ? 6.695 52.173 17.045 1.00 15.43 137 LEU A O 1
ATOM 1109 N N . TRP A 1 141 ? 4.922 51.524 15.853 1.00 15.17 138 TRP A N 1
ATOM 1110 C CA . TRP A 1 141 ? 5.715 51.383 14.642 1.00 15.11 138 TRP A CA 1
ATOM 1111 C C . TRP A 1 141 ? 6.313 52.739 14.236 1.00 14.74 138 TRP A C 1
ATOM 1112 O O . TRP A 1 141 ? 7.475 52.801 13.832 1.00 15.05 138 TRP A O 1
ATOM 1123 N N . GLN A 1 142 ? 5.540 53.816 14.328 1.00 14.81 139 GLN A N 1
ATOM 1124 C CA . GLN A 1 142 ? 6.087 55.157 14.071 1.00 13.18 139 GLN A CA 1
ATOM 1125 C C . GLN A 1 142 ? 7.274 55.450 14.983 1.00 14.22 139 GLN A C 1
ATOM 1126 O O . GLN A 1 142 ? 8.271 56.043 14.537 1.00 16.50 139 GLN A O 1
ATOM 1132 N N . SER A 1 143 ? 7.170 55.080 16.258 1.00 15.27 140 SER A N 1
ATOM 1133 C CA . SER A 1 143 ? 8.260 55.325 17.207 1.00 16.86 140 SER A CA 1
ATOM 1134 C C . SER A 1 143 ? 9.531 54.549 16.863 1.00 16.46 140 SER A C 1
ATOM 1135 O O . SER A 1 143 ? 10.617 54.920 17.309 1.00 18.94 140 SER A O 1
ATOM 1138 N N . LEU A 1 144 ? 9.379 53.508 16.040 1.00 14.36 141 LEU A N 1
ATOM 1139 C CA . LEU A 1 144 ? 10.478 52.665 15.598 1.00 15.10 141 LEU A CA 1
ATOM 1140 C C . LEU A 1 144 ? 10.873 52.967 14.181 1.00 15.33 141 LEU A C 1
ATOM 1141 O O . LEU A 1 144 ? 11.592 52.188 13.571 1.00 17.09 141 LEU A O 1
ATOM 1146 N N . GLY A 1 145 ? 10.390 54.075 13.629 1.00 14.63 142 GLY A N 1
ATOM 1147 C CA . GLY A 1 145 ? 10.868 54.565 12.354 1.00 14.99 142 GLY A CA 1
ATOM 1148 C C . GLY A 1 145 ? 10.006 54.308 11.141 1.00 15.46 142 GLY A C 1
ATOM 1149 O O . GLY A 1 145 ? 10.355 54.725 10.051 1.00 15.96 142 GLY A O 1
ATOM 1150 N N . PHE A 1 146 ? 8.887 53.620 11.300 1.00 13.48 143 PHE A N 1
ATOM 1151 C CA . PHE A 1 146 ? 7.984 53.374 10.178 1.00 13.65 143 PHE A CA 1
ATOM 1152 C C . PHE A 1 146 ? 7.125 54.583 9.906 1.00 13.63 143 PHE A C 1
ATOM 1153 O O . PHE A 1 146 ? 6.775 55.311 10.818 1.00 15.36 143 PHE A O 1
ATOM 1161 N N A ARG A 1 147 ? 6.780 54.781 8.648 0.50 13.41 144 ARG A N 1
ATOM 1162 N N B ARG A 1 147 ? 6.792 54.793 8.647 0.50 13.52 144 ARG A N 1
ATOM 1163 C CA A ARG A 1 147 ? 5.823 55.806 8.279 0.50 14.11 144 ARG A CA 1
ATOM 1164 C CA B ARG A 1 147 ? 5.839 55.824 8.283 0.50 14.32 144 ARG A CA 1
ATOM 1165 C C A ARG A 1 147 ? 4.715 55.240 7.441 0.50 13.53 144 ARG A C 1
ATOM 1166 C C B ARG A 1 147 ? 4.719 55.244 7.453 0.50 13.56 144 ARG A C 1
ATOM 1167 O O A ARG A 1 147 ? 4.872 54.216 6.750 0.50 14.73 144 ARG A O 1
ATOM 1168 O O B ARG A 1 147 ? 4.864 54.190 6.805 0.50 14.68 144 ARG A O 1
ATOM 1183 N N . VAL A 1 148 ? 3.578 55.934 7.466 1.00 13.65 145 VAL A N 1
ATOM 1184 C CA . VAL A 1 148 ? 2.466 55.581 6.624 1.00 13.57 145 VAL A CA 1
ATOM 1185 C C . VAL A 1 148 ? 2.749 56.096 5.188 1.00 14.65 145 VAL A C 1
ATOM 1186 O O . VAL A 1 148 ? 2.952 57.280 4.973 1.00 17.64 145 VAL A O 1
ATOM 1190 N N . ILE A 1 149 ? 2.810 55.163 4.225 1.00 14.02 146 ILE A N 1
ATOM 1191 C CA . ILE A 1 149 ? 2.996 55.428 2.778 1.00 15.35 146 ILE A CA 1
ATOM 1192 C C . ILE A 1 149 ? 1.675 55.885 2.167 1.00 15.21 146 ILE A C 1
ATOM 1193 O O . ILE A 1 149 ? 1.625 56.671 1.248 1.00 17.20 146 ILE A O 1
ATOM 1198 N N . GLY A 1 150 ? 0.598 55.309 2.668 1.00 14.66 147 GLY A N 1
ATOM 1199 C CA . GLY A 1 150 ? -0.745 55.625 2.211 1.00 14.88 147 GLY A CA 1
ATOM 1200 C C . GLY A 1 150 ? -1.743 54.733 2.957 1.00 12.96 147 GLY A C 1
ATOM 1201 O O . GLY A 1 150 ? -1.343 53.819 3.690 1.00 13.93 147 GLY A O 1
ATOM 1202 N N . THR A 1 151 ? -3.025 55.028 2.809 1.00 14.51 148 THR A N 1
ATOM 1203 C CA . THR A 1 151 ? -4.076 54.294 3.496 1.00 13.98 148 THR A CA 1
ATOM 1204 C C . THR A 1 151 ? -5.161 53.927 2.503 1.00 14.58 148 THR A C 1
ATOM 1205 O O . THR A 1 151 ? -5.669 54.787 1.773 1.00 15.22 148 THR A O 1
ATOM 1209 N N . VAL A 1 152 ? -5.465 52.642 2.426 1.00 14.14 149 VAL A N 1
ATOM 1210 C CA . VAL A 1 152 ? -6.553 52.172 1.595 1.00 13.87 149 VAL A CA 1
ATOM 1211 C C . VAL A 1 152 ? -7.847 52.360 2.399 1.00 13.13 149 VAL A C 1
ATOM 1212 O O . VAL A 1 152 ? -7.994 51.761 3.467 1.00 13.92 149 VAL A O 1
ATOM 1216 N N . PRO A 1 153 ? -8.756 53.197 1.899 1.00 14.06 150 PRO A N 1
ATOM 1217 C CA . PRO A 1 153 ? -9.918 53.518 2.728 1.00 13.99 150 PRO A CA 1
ATOM 1218 C C . PRO A 1 153 ? -10.872 52.338 2.841 1.00 13.68 150 PRO A C 1
ATOM 1219 O O . PRO A 1 153 ? -11.043 51.576 1.889 1.00 14.43 150 PRO A O 1
ATOM 1223 N N . GLU A 1 154 ? -11.562 52.248 3.992 1.00 12.43 151 GLU A N 1
ATOM 1224 C CA . GLU A 1 154 ? -12.659 51.301 4.183 1.00 13.51 151 GLU A CA 1
ATOM 1225 C C . GLU A 1 154 ? -12.296 49.875 3.776 1.00 12.21 151 GLU A C 1
ATOM 1226 O O . GLU A 1 154 ? -13.150 49.102 3.367 1.00 13.29 151 GLU A O 1
ATOM 1232 N N . ALA A 1 155 ? -11.065 49.499 4.023 1.00 12.49 152 ALA A N 1
ATOM 1233 C CA . ALA A 1 155 ? -10.576 48.192 3.581 1.00 11.97 152 ALA A CA 1
ATOM 1234 C C . ALA A 1 155 ? -10.693 47.083 4.625 1.00 13.22 152 ALA A C 1
ATOM 1235 O O . ALA A 1 155 ? -10.348 45.935 4.373 1.00 13.51 152 ALA A O 1
ATOM 1237 N N . PHE A 1 156 ? -11.186 47.424 5.820 1.00 13.22 153 PHE A N 1
ATOM 1238 C CA . PHE A 1 156 ? -11.245 46.446 6.908 1.00 13.78 153 PHE A CA 1
ATOM 1239 C C . PHE A 1 156 ? -12.512 46.701 7.691 1.00 13.36 153 PHE A C 1
ATOM 1240 O O . PHE A 1 156 ? -12.758 47.830 8.097 1.00 13.78 153 PHE A O 1
ATOM 1248 N N . HIS A 1 157 ? -13.350 45.679 7.892 1.00 12.79 154 HIS A N 1
ATOM 1249 C CA . HIS A 1 157 ? -14.579 45.825 8.712 1.00 12.88 154 HIS A CA 1
ATOM 1250 C C . HIS A 1 157 ? -14.264 45.558 10.181 1.00 13.32 154 HIS A C 1
ATOM 1251 O O . HIS A 1 157 ? -13.935 44.454 10.575 1.00 14.72 154 HIS A O 1
ATOM 1258 N N . HIS A 1 158 ? -14.284 46.608 10.986 1.00 13.23 155 HIS A N 1
ATOM 1259 C CA . HIS A 1 158 ? -13.997 46.545 12.388 1.00 14.40 155 HIS A CA 1
ATOM 1260 C C . HIS A 1 158 ? -15.318 46.324 13.133 1.00 15.36 155 HIS A C 1
ATOM 1261 O O . HIS A 1 158 ? -16.314 46.955 12.791 1.00 15.47 155 HIS A O 1
ATOM 1268 N N . PRO A 1 159 ? -15.311 45.477 14.153 1.00 15.66 156 PRO A N 1
ATOM 1269 C CA . PRO A 1 159 ? -16.579 45.167 14.829 1.00 17.38 156 PRO A CA 1
ATOM 1270 C C . PRO A 1 159 ? -17.277 46.319 15.568 1.00 17.88 156 PRO A C 1
ATOM 1271 O O . PRO A 1 159 ? -18.500 46.239 15.826 1.00 20.85 156 PRO A O 1
ATOM 1275 N N . THR A 1 160 ? -16.533 47.357 15.924 1.00 15.31 157 THR A N 1
ATOM 1276 C CA . THR A 1 160 ? -17.108 48.523 16.560 1.00 15.76 157 THR A CA 1
ATOM 1277 C C . THR A 1 160 ? -17.106 49.748 15.619 1.00 15.49 157 THR A C 1
ATOM 1278 O O . THR A 1 160 ? -18.066 50.507 15.584 1.00 18.30 157 THR A O 1
ATOM 1282 N N . HIS A 1 161 ? -16.046 49.946 14.834 1.00 14.47 158 HIS A N 1
ATOM 1283 C CA . HIS A 1 161 ? -15.835 51.217 14.116 1.00 15.02 158 HIS A CA 1
ATOM 1284 C C . HIS A 1 161 ? -16.261 51.165 12.672 1.00 16.38 158 HIS A C 1
ATOM 1285 O O . HIS A 1 161 ? -16.128 52.163 11.953 1.00 18.58 158 HIS A O 1
ATOM 1292 N N . GLY A 1 162 ? -16.753 50.004 12.228 1.00 15.83 159 GLY A N 1
ATOM 1293 C CA . GLY A 1 162 ? -17.240 49.847 10.875 1.00 15.73 159 GLY A CA 1
ATOM 1294 C C . GLY A 1 162 ? -16.093 49.699 9.882 1.00 12.84 159 GLY A C 1
ATOM 1295 O O . GLY A 1 162 ? -14.996 49.226 10.238 1.00 13.63 159 GLY A O 1
ATOM 1296 N N . TYR A 1 163 ? -16.352 50.087 8.652 1.00 14.01 160 TYR A N 1
ATOM 1297 C CA . TYR A 1 163 ? -15.311 49.995 7.634 1.00 12.62 160 TYR A CA 1
ATOM 1298 C C . TYR A 1 163 ? -14.266 51.089 7.865 1.00 14.41 160 TYR A C 1
ATOM 1299 O O . TYR A 1 163 ? -14.603 52.267 7.904 1.00 15.65 160 TYR A O 1
ATOM 1308 N N . VAL A 1 164 ? -13.030 50.678 8.081 1.00 12.65 161 VAL A N 1
ATOM 1309 C CA . VAL A 1 164 ? -11.905 51.559 8.385 1.00 13.17 161 VAL A CA 1
ATOM 1310 C C . VAL A 1 164 ? -10.724 51.253 7.453 1.00 12.90 161 VAL A C 1
ATOM 1311 O O . VAL A 1 164 ? -10.676 50.239 6.725 1.00 13.27 161 VAL A O 1
ATOM 1315 N N . GLY A 1 165 ? -9.757 52.165 7.449 1.00 12.18 162 GLY A N 1
ATOM 1316 C CA . GLY A 1 165 ? -8.619 52.041 6.535 1.00 12.18 162 GLY A CA 1
ATOM 1317 C C . GLY A 1 165 ? -7.574 51.035 6.954 1.00 13.52 162 GLY A C 1
ATOM 1318 O O . GLY A 1 165 ? -7.422 50.696 8.111 1.00 13.11 162 GLY A O 1
ATOM 1319 N N . LEU A 1 166 ? -6.810 50.603 5.934 1.00 12.90 163 LEU A N 1
ATOM 1320 C CA . LEU A 1 166 ? -5.611 49.821 6.129 1.00 13.48 163 LEU A CA 1
ATOM 1321 C C . LEU A 1 166 ? -4.390 50.634 5.656 1.00 13.37 163 LEU A C 1
ATOM 1322 O O . LEU A 1 166 ? -4.289 50.932 4.470 1.00 14.45 163 LEU A O 1
ATOM 1327 N N . HIS A 1 167 ? -3.495 50.984 6.578 1.00 12.30 164 HIS A N 1
ATOM 1328 C CA . HIS A 1 167 ? -2.289 51.690 6.233 1.00 12.96 164 HIS A CA 1
ATOM 1329 C C . HIS A 1 167 ? -1.314 50.709 5.590 1.00 13.96 164 HIS A C 1
ATOM 1330 O O . HIS A 1 167 ? -1.206 49.556 6.037 1.00 15.40 164 HIS A O 1
ATOM 1337 N N . VAL A 1 168 ? -0.528 51.217 4.644 1.00 12.66 165 VAL A N 1
ATOM 1338 C CA . VAL A 1 168 ? 0.698 50.562 4.228 1.00 13.21 165 VAL A CA 1
ATOM 1339 C C . VAL A 1 168 ? 1.813 51.344 4.905 1.00 13.08 165 VAL A C 1
ATOM 1340 O O . VAL A 1 168 ? 1.833 52.558 4.799 1.00 14.72 165 VAL A O 1
ATOM 1352 N N . HIS A 1 170 ? 6.116 51.665 6.038 1.00 12.75 167 HIS A N 1
ATOM 1353 C CA . HIS A 1 170 ? 7.430 51.381 5.481 1.00 13.13 167 HIS A CA 1
ATOM 1354 C C . HIS A 1 170 ? 8.514 52.030 6.298 1.00 12.73 167 HIS A C 1
ATOM 1355 O O . HIS A 1 170 ? 8.331 53.105 6.869 1.00 13.17 167 HIS A O 1
ATOM 1362 N N A ARG A 1 171 ? 9.667 51.366 6.362 0.50 12.20 168 ARG A N 1
ATOM 1363 N N B ARG A 1 171 ? 9.652 51.364 6.379 0.50 13.11 168 ARG A N 1
ATOM 1364 C CA A ARG A 1 171 ? 10.870 51.882 7.042 0.50 13.98 168 ARG A CA 1
ATOM 1365 C CA B ARG A 1 171 ? 10.856 52.075 6.766 0.50 15.11 168 ARG A CA 1
ATOM 1366 C C A ARG A 1 171 ? 12.058 51.512 6.155 0.50 13.66 168 ARG A C 1
ATOM 1367 C C B ARG A 1 171 ? 12.059 51.557 6.068 0.50 14.11 168 ARG A C 1
ATOM 1368 O O A ARG A 1 171 ? 12.179 50.339 5.799 0.50 14.36 168 ARG A O 1
ATOM 1369 O O B ARG A 1 171 ? 12.212 50.379 5.783 0.50 15.64 168 ARG A O 1
ATOM 1384 N N . PRO A 1 172 ? 12.954 52.477 5.797 1.00 14.09 169 PRO A N 1
ATOM 1385 C CA . PRO A 1 172 ? 14.211 52.097 5.182 1.00 13.41 169 PRO A CA 1
ATOM 1386 C C . PRO A 1 172 ? 15.160 51.456 6.185 1.00 13.64 169 PRO A C 1
ATOM 1387 O O . PRO A 1 172 ? 15.038 51.682 7.388 1.00 14.30 169 PRO A O 1
ATOM 1391 N N . LEU A 1 173 ? 16.095 50.648 5.689 1.00 14.54 170 LEU A N 1
ATOM 1392 C CA . LEU A 1 173 ? 17.188 50.099 6.467 1.00 14.91 170 LEU A CA 1
ATOM 1393 C C . LEU A 1 173 ? 18.506 50.549 5.853 1.00 19.26 170 LEU A C 1
ATOM 1394 O O . LEU A 1 173 ? 19.542 50.452 6.498 1.00 20.92 170 LEU A O 1
#

Nearest PDB structures (foldseek):
  4h89-assembly1_A-2  TM=1.005E+00  e=6.044E-33  Kribbella flavida DSM 17836
  1vhs-assembly1_A  TM=8.496E-01  e=7.427E-11  Bacillus subtilis
  5c82-assembly1_A-2  TM=6.493E-01  e=8.344E-08  Streptomyces noursei
  3d8p-assembly2_B  TM=6.905E-01  e=5.237E-06  Staphylococcus aureus subsp. aureus Mu50
  3d8p-assembly1_A  TM=7.198E-01  e=1.112E-05  Staphylococcus aureus subsp. aureus Mu50

CATH classification: 3.40.630.30

Sequence (163 aa):
SPEALQVRDAEDADWPAILPFFREEIVSSAGETYYAYDPELTDEQARRSLLWTPSGPQSRTTVAVDADGTVLGSANNYPNRPGPGAHVASASFVAAAARRGRRGVGRRALCQDIDWAGREGFRAIQFNAVVETNTTVAVKLWQSLGFRRVIGTVPEAFHHPTHGYVGLHVHRRPL

Organism: Kribbella flavida (strain DSM 17836 / JCM 10339 / NBRC 14399) (NCBI:txid479435)

Radius of gyration: 15.55 Å; Cα contacts (8 Å, |Δi|>4): 293; chains: 1; bounding box: 39×33×41 Å

Foldseek 3Di:
DVVQKDKDFDDPVCLVLALVVVLVCLVQQAWDDDDNDDDSVRVVVVQDDPDPLKTKIFIAGNVRRTFKMKIAQPDPDPRRLEAEMDMGDPVCPPVCRVVNRVVVCVSSVVSRRFKYKDAWTWVVVPVVQVSVVVVADDFPDWDAQPGQHPPPGRGITTMIGGD

Secondary structure (DSSP, 8-state):
-TTT-EEEE--GGGHHHHHHHHHHHHHH-SS----TT--HHHHHHH----------EEEE-TT--EEEEE--BSSSGGGTTEE------GGGTTSSHHHHHHH--HHHHHTT-SEE--S-EETT-HHHHHHHHHTT-----EEEEEEEETTTEEEEEE--EE-

B-factor: mean 22.5, std 10.54, range [11.47, 106.32]

InterPro domains:
  IPR000182 GNAT domain [PF00583] (32-143)
  IPR000182 GNAT domain [PS51186] (6-170)
  IPR016181 Acyl-CoA N-acyltransferase [SSF55729] (6-170)
  IPR052742 Mitochondrial N-acetyltransferase [PTHR43138] (10-168)

Solvent-accessible surface area: 8948 Å² total